Protein AF-A0A9Q0PHC2-F1 (afdb_monomer_lite)

Foldseek 3Di:
DDDDDDLVNLLVVLVVCLVPLVVNVVSVVVQCPDPPDDDDQSSLQSSLNSQLDPVNVVVNVVSVVVQVVVVYDHDPVSVVSSVVVVVVCVVVVNPPPDD

Sequence (99 aa):
MRIVLTDNFVIRVLKELRSYPVKALRFFQWVDRREGYQHNTVTYNALMRVLGRDDSIKEFWSAVDEMKNAGYEMDIDTYIKISRQFQKNQVDGRCCQAL

Organism: NCBI:txid2511006

Secondary structure (DSSP, 8-state):
------HHHHHHHHHHTTT-HHHHHHHHHHHHTSTT----HHHHHHHHHHH-SGGGHHHHHHHHHHHHHTT----HHHHHHHHHHHHHHHHTT--SS--

InterPro domains:
  IPR002885 Pentatricopeptide repeat [PF13041] (40-79)
  IPR002885 Pentatricopeptide repeat [PS51375] (40-74)
  IPR002885 Pentatricopeptide repeat [TIGR00756] (42-75)
  IPR011990 Tetratricopeptide-like helical domain superfamily [G3DSA:1.25.40.10] (5-92)
  IPR044578 Pentatricopeptide repeat-containing protein BIR6-like [PTHR47003] (2-89)

Radius of gyration: 14.27 Å; chains: 1; bounding box: 48×22×29 Å

Structure (mmCIF, N/CA/C/O backbone):
data_AF-A0A9Q0PHC2-F1
#
_entry.id   AF-A0A9Q0PHC2-F1
#
loop_
_atom_site.group_PDB
_atom_site.id
_atom_site.type_symbol
_atom_site.label_atom_id
_atom_site.label_alt_id
_atom_site.label_comp_id
_atom_site.label_asym_id
_atom_site.label_entity_id
_atom_site.label_seq_id
_atom_site.pdbx_PDB_ins_code
_atom_site.Cartn_x
_atom_site.Cartn_y
_atom_site.Cartn_z
_atom_site.occupancy
_atom_site.B_iso_or_equiv
_atom_site.auth_seq_id
_atom_site.auth_comp_id
_atom_site.auth_asym_id
_atom_site.auth_atom_id
_atom_site.pdbx_PDB_model_num
ATOM 1 N N . MET A 1 1 ? -22.817 8.642 1.728 1.00 48.62 1 MET A N 1
ATOM 2 C CA . MET A 1 1 ? -22.487 7.206 1.575 1.00 48.62 1 MET A CA 1
ATOM 3 C C . MET A 1 1 ? -21.447 6.845 2.632 1.00 48.62 1 MET A C 1
ATOM 5 O O . MET A 1 1 ? -20.342 7.366 2.566 1.00 48.62 1 MET A O 1
ATOM 9 N N . ARG A 1 2 ? -21.814 6.053 3.650 1.00 63.22 2 ARG A N 1
ATOM 10 C CA . ARG A 1 2 ? -20.907 5.626 4.731 1.00 63.22 2 ARG A CA 1
ATOM 11 C C . ARG A 1 2 ? -20.288 4.290 4.328 1.00 63.22 2 ARG A C 1
ATOM 13 O O . ARG A 1 2 ? -20.949 3.261 4.401 1.00 63.22 2 ARG A O 1
ATOM 20 N N . ILE A 1 3 ? -19.058 4.327 3.829 1.00 73.38 3 ILE A N 1
ATOM 21 C CA . ILE A 1 3 ? -18.305 3.116 3.496 1.00 73.38 3 ILE A CA 1
ATOM 22 C C . ILE A 1 3 ? -17.641 2.646 4.786 1.00 73.38 3 ILE A C 1
ATOM 24 O O . ILE A 1 3 ? -16.817 3.366 5.342 1.00 73.38 3 ILE A O 1
ATOM 28 N N . VAL A 1 4 ? -18.020 1.468 5.277 1.00 82.81 4 VAL A N 1
ATOM 29 C CA . 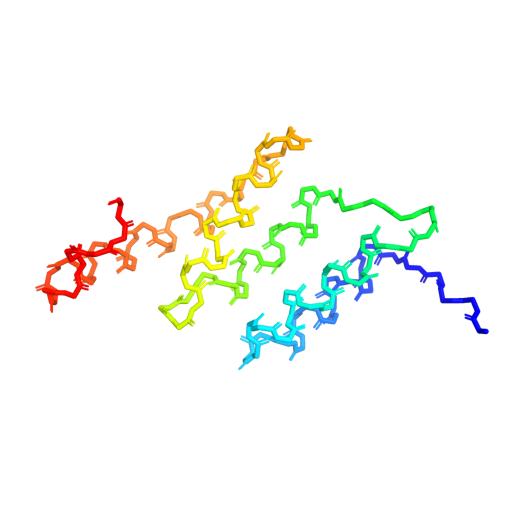VAL A 1 4 ? -17.304 0.823 6.381 1.00 82.81 4 VAL A CA 1
ATOM 30 C C . VAL A 1 4 ? -16.043 0.200 5.800 1.00 82.81 4 VAL A C 1
ATOM 32 O O . VAL A 1 4 ? -16.120 -0.685 4.947 1.00 82.81 4 VAL A O 1
ATOM 35 N N . LEU A 1 5 ? -14.888 0.697 6.230 1.00 91.31 5 LEU A N 1
ATOM 36 C CA . LEU A 1 5 ? -13.599 0.168 5.814 1.00 91.31 5 LEU A CA 1
ATOM 37 C C . LEU A 1 5 ? -13.185 -0.951 6.764 1.00 91.31 5 LEU A C 1
ATOM 39 O O . LEU A 1 5 ? -13.236 -0.806 7.979 1.00 91.31 5 LEU A O 1
ATOM 43 N N . THR A 1 6 ? -12.804 -2.080 6.179 1.00 95.06 6 THR A N 1
ATOM 44 C CA . THR A 1 6 ? -12.216 -3.219 6.883 1.00 95.06 6 THR A CA 1
ATOM 45 C C . THR A 1 6 ? -10.852 -3.493 6.277 1.00 95.06 6 THR A C 1
ATOM 47 O O . THR A 1 6 ? -10.656 -3.249 5.081 1.00 95.06 6 THR A O 1
ATOM 50 N N . ASP A 1 7 ? -9.937 -4.062 7.054 1.00 96.19 7 ASP A N 1
ATOM 51 C CA . ASP A 1 7 ? -8.596 -4.403 6.571 1.00 96.19 7 ASP A CA 1
ATOM 52 C C . ASP A 1 7 ? -8.667 -5.263 5.306 1.00 96.19 7 ASP A C 1
ATOM 54 O O . ASP A 1 7 ? -7.991 -4.990 4.319 1.00 96.19 7 ASP A O 1
ATOM 58 N N . ASN A 1 8 ? -9.572 -6.247 5.278 1.00 96.56 8 ASN A N 1
ATOM 59 C CA . ASN A 1 8 ? -9.793 -7.112 4.117 1.00 96.56 8 ASN A CA 1
ATOM 60 C C . ASN A 1 8 ? -10.201 -6.334 2.862 1.00 96.56 8 ASN A C 1
ATOM 62 O O . ASN A 1 8 ? -9.725 -6.641 1.765 1.00 96.56 8 ASN A O 1
ATOM 66 N N . PHE A 1 9 ? -11.064 -5.326 3.003 1.00 96.06 9 PHE A N 1
ATOM 67 C CA . PHE A 1 9 ? -11.437 -4.461 1.887 1.00 96.06 9 PHE A CA 1
ATOM 68 C C . PHE A 1 9 ? -10.234 -3.652 1.393 1.00 96.06 9 PHE A C 1
ATOM 70 O O . PHE A 1 9 ? -9.952 -3.643 0.194 1.00 96.06 9 PHE A O 1
ATOM 77 N N . VAL A 1 10 ? -9.493 -3.027 2.311 1.00 97.56 10 VAL A N 1
ATOM 78 C CA . VAL A 1 10 ? -8.308 -2.220 1.989 1.00 97.56 10 VAL A CA 1
ATOM 79 C C . VAL A 1 10 ? -7.251 -3.073 1.287 1.00 97.56 10 VAL A C 1
ATOM 81 O O . VAL A 1 10 ? -6.790 -2.715 0.204 1.00 97.56 10 VAL A O 1
ATOM 84 N N . ILE A 1 11 ? -6.946 -4.252 1.827 1.00 97.75 11 ILE A N 1
ATOM 85 C CA . ILE A 1 11 ? -6.019 -5.226 1.238 1.00 97.75 11 ILE A CA 1
ATOM 86 C C . ILE A 1 11 ? -6.475 -5.633 -0.164 1.00 97.75 11 ILE A C 1
ATOM 88 O O . ILE A 1 11 ? -5.650 -5.716 -1.075 1.00 97.75 11 ILE A O 1
ATOM 92 N N . ARG A 1 12 ? -7.774 -5.893 -0.361 1.00 98.06 12 ARG A N 1
ATOM 93 C CA . ARG A 1 12 ? -8.309 -6.264 -1.676 1.00 98.06 12 ARG A CA 1
ATOM 94 C C . ARG A 1 12 ? -8.088 -5.150 -2.694 1.00 98.06 12 ARG A C 1
ATOM 96 O O . ARG A 1 12 ? -7.569 -5.428 -3.768 1.00 98.06 12 ARG A O 1
ATOM 103 N N . VAL A 1 13 ? -8.406 -3.902 -2.353 1.00 98.00 13 VAL A N 1
ATOM 104 C CA . VAL A 1 13 ? -8.185 -2.762 -3.257 1.00 98.00 13 VAL A CA 1
ATOM 105 C C . VAL A 1 13 ? -6.696 -2.578 -3.565 1.00 98.00 13 VAL A C 1
ATOM 107 O O . VAL A 1 13 ? -6.335 -2.398 -4.726 1.00 98.00 13 VAL A O 1
ATOM 110 N N . LEU A 1 14 ? -5.812 -2.694 -2.569 1.00 98.06 14 LEU A N 1
ATOM 111 C CA . LEU A 1 14 ? -4.362 -2.613 -2.788 1.00 98.06 14 LEU A CA 1
ATOM 112 C C . LEU A 1 14 ? -3.858 -3.712 -3.737 1.00 98.06 14 LEU A C 1
ATOM 114 O O . LEU A 1 14 ? -3.043 -3.434 -4.617 1.00 98.06 14 LEU A O 1
ATOM 118 N N . LYS A 1 15 ? -4.384 -4.939 -3.624 1.00 97.00 15 LYS A N 1
ATOM 119 C CA . LYS A 1 15 ? -4.067 -6.044 -4.547 1.00 97.00 15 LYS A CA 1
ATOM 120 C C . LYS A 1 15 ? -4.507 -5.753 -5.985 1.00 97.00 15 LYS A C 1
ATOM 122 O O . LYS A 1 15 ? -3.748 -6.045 -6.910 1.00 97.00 15 LYS A O 1
ATOM 127 N N . GLU A 1 16 ? -5.682 -5.156 -6.181 1.00 98.19 16 GLU A N 1
ATOM 128 C CA . GLU A 1 16 ? -6.151 -4.737 -7.513 1.00 98.19 16 GLU A CA 1
ATOM 129 C C . GLU A 1 16 ? -5.291 -3.602 -8.095 1.00 98.19 16 GLU A C 1
ATOM 131 O O . GLU A 1 16 ? -5.054 -3.532 -9.301 1.00 98.19 16 GLU A O 1
ATOM 136 N N . LEU A 1 17 ? -4.742 -2.740 -7.236 1.00 97.69 17 LEU A N 1
ATOM 137 C CA . LEU A 1 17 ? -3.875 -1.628 -7.627 1.00 97.69 17 LEU A CA 1
ATOM 138 C C . LEU A 1 17 ? -2.388 -2.008 -7.747 1.00 97.69 17 LEU A C 1
ATOM 140 O O . LEU A 1 17 ? -1.553 -1.119 -7.908 1.00 97.69 17 LEU A O 1
ATOM 144 N N . ARG A 1 18 ? -2.028 -3.301 -7.739 1.00 95.19 18 ARG A N 1
ATOM 145 C CA . ARG A 1 18 ? -0.623 -3.771 -7.774 1.00 95.19 18 ARG A CA 1
ATOM 146 C C . ARG A 1 18 ? 0.208 -3.271 -8.965 1.00 95.19 18 ARG A C 1
ATOM 148 O O . ARG A 1 18 ? 1.437 -3.266 -8.904 1.00 95.19 18 ARG A O 1
ATOM 155 N N . SER A 1 19 ? -0.457 -2.909 -10.062 1.00 95.81 19 SER A N 1
ATOM 156 C CA . SER A 1 19 ? 0.165 -2.370 -11.281 1.00 95.81 19 SER A CA 1
ATOM 157 C C . SER A 1 19 ? 0.203 -0.838 -11.307 1.00 95.81 19 SER A C 1
ATOM 159 O O . SER A 1 19 ? 0.683 -0.257 -12.275 1.00 95.81 19 SER A O 1
ATOM 161 N N . TYR A 1 20 ? -0.320 -0.178 -10.271 1.00 96.94 20 TYR A N 1
ATOM 162 C CA . TYR A 1 20 ? -0.453 1.274 -10.174 1.00 96.94 20 TYR A CA 1
ATOM 163 C C . TYR A 1 20 ? -0.012 1.760 -8.780 1.00 96.94 20 TYR A C 1
ATOM 165 O O . TYR A 1 20 ? -0.853 2.224 -8.003 1.00 96.94 20 TYR A O 1
ATOM 173 N N . PRO A 1 21 ? 1.289 1.683 -8.442 1.00 95.94 21 PRO A N 1
ATOM 174 C CA . PRO A 1 21 ? 1.782 1.925 -7.083 1.00 95.94 21 PRO A CA 1
ATOM 175 C C . PRO A 1 21 ? 1.398 3.300 -6.522 1.00 95.94 21 PRO A C 1
ATOM 177 O O . PRO A 1 21 ? 0.901 3.400 -5.402 1.00 95.94 21 PRO A O 1
ATOM 180 N N . VAL A 1 22 ? 1.485 4.357 -7.334 1.00 95.31 22 VAL A N 1
ATOM 181 C CA . VAL A 1 22 ? 1.066 5.712 -6.928 1.00 95.31 22 VAL A CA 1
ATOM 182 C C . VAL A 1 22 ? -0.437 5.784 -6.619 1.00 95.31 22 VAL A C 1
ATOM 184 O O . VAL A 1 22 ? -0.852 6.484 -5.696 1.00 95.31 22 VAL A O 1
ATOM 187 N N . LYS A 1 23 ? -1.285 5.051 -7.357 1.00 97.81 23 LYS A N 1
ATOM 188 C CA . LYS A 1 23 ? -2.729 4.990 -7.061 1.00 97.81 23 LYS A CA 1
ATOM 189 C C . LYS A 1 23 ? -2.996 4.207 -5.776 1.00 97.81 23 LYS A C 1
ATOM 191 O O . LYS A 1 23 ? -3.860 4.619 -5.007 1.00 97.81 23 LYS A O 1
ATOM 196 N N . ALA A 1 24 ? -2.255 3.124 -5.537 1.00 98.38 24 ALA A N 1
ATOM 197 C CA . ALA A 1 24 ? -2.344 2.349 -4.302 1.00 98.38 24 ALA A CA 1
ATOM 198 C C . ALA A 1 24 ? -1.984 3.201 -3.077 1.00 98.38 24 ALA A C 1
ATOM 200 O O . ALA A 1 24 ? -2.751 3.223 -2.117 1.00 98.38 24 ALA A O 1
ATOM 201 N N . LEU A 1 25 ? -0.895 3.975 -3.149 1.00 98.00 25 LEU A N 1
ATOM 202 C CA . LEU A 1 25 ? -0.508 4.908 -2.087 1.00 98.00 25 LEU A CA 1
ATOM 203 C C . LEU A 1 25 ? -1.585 5.970 -1.836 1.00 98.00 25 LEU A C 1
ATOM 205 O O . LEU A 1 25 ? -1.982 6.193 -0.697 1.00 98.00 25 LEU A O 1
ATOM 209 N N . ARG A 1 26 ? -2.119 6.592 -2.895 1.00 98.00 26 ARG A N 1
ATOM 210 C CA . ARG A 1 26 ? -3.195 7.590 -2.757 1.00 98.00 26 ARG A CA 1
ATOM 211 C C . ARG A 1 26 ? -4.452 7.004 -2.120 1.00 98.00 26 ARG A C 1
ATOM 213 O O . ARG A 1 26 ? -5.090 7.673 -1.313 1.00 98.00 26 ARG A O 1
ATOM 220 N N . PHE A 1 27 ? -4.814 5.772 -2.476 1.00 97.94 27 PHE A N 1
ATOM 221 C CA . PHE A 1 27 ? -5.917 5.063 -1.831 1.00 97.94 27 PHE A CA 1
ATOM 222 C C . PHE A 1 27 ? -5.622 4.803 -0.349 1.00 97.94 27 PHE A C 1
ATOM 224 O O . PHE A 1 27 ? -6.472 5.083 0.491 1.00 97.94 27 PHE A O 1
ATOM 231 N N . PHE A 1 28 ? -4.417 4.336 -0.019 1.00 97.81 28 PHE A N 1
ATOM 232 C CA . PHE A 1 28 ? -3.990 4.096 1.360 1.00 97.81 28 PHE A CA 1
ATOM 233 C C . PHE A 1 28 ? -4.070 5.366 2.224 1.00 97.81 28 PHE A C 1
ATOM 235 O O . PHE A 1 28 ? -4.683 5.353 3.289 1.00 97.81 28 PHE A O 1
ATOM 242 N N . GLN A 1 29 ? -3.561 6.491 1.720 1.00 96.5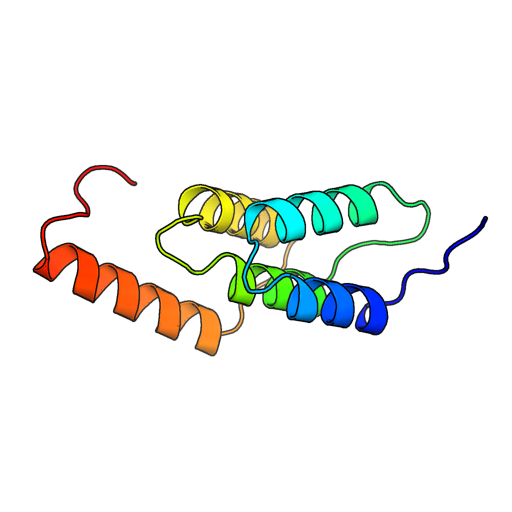6 29 GLN A N 1
ATOM 243 C CA . GLN A 1 29 ? -3.642 7.798 2.385 1.00 96.56 29 GLN A CA 1
ATOM 244 C C . GLN A 1 29 ? -5.081 8.318 2.494 1.00 96.56 29 GLN A C 1
ATOM 246 O O . GLN A 1 29 ? -5.438 9.012 3.441 1.00 96.56 29 GLN A O 1
ATOM 251 N N . TRP A 1 30 ? -5.930 8.013 1.513 1.00 96.19 30 TRP A N 1
ATOM 252 C CA . TRP A 1 30 ? -7.348 8.360 1.572 1.00 96.19 30 TRP A CA 1
ATOM 253 C C . TRP A 1 30 ? -8.090 7.561 2.647 1.00 96.19 30 TRP A C 1
ATOM 255 O O . TRP A 1 30 ? -8.972 8.120 3.298 1.00 96.19 30 TRP A O 1
ATOM 265 N N . VAL A 1 31 ? -7.735 6.285 2.837 1.00 95.75 31 VAL A N 1
ATOM 266 C CA . VAL A 1 31 ? -8.272 5.425 3.903 1.00 95.75 31 VAL A CA 1
ATOM 267 C C . VAL A 1 31 ? -7.909 5.982 5.279 1.00 95.75 31 VAL A C 1
ATOM 269 O O . VAL A 1 31 ? -8.771 6.026 6.147 1.00 95.75 31 VAL A O 1
ATOM 272 N N . ASP A 1 32 ? -6.682 6.475 5.443 1.00 92.38 32 ASP A N 1
ATOM 273 C CA . ASP A 1 32 ? -6.183 7.031 6.708 1.00 92.38 32 ASP A CA 1
ATOM 274 C C . ASP A 1 32 ? -6.969 8.274 7.176 1.00 92.38 32 ASP A C 1
ATOM 276 O O . ASP A 1 32 ? -7.114 8.551 8.360 1.00 92.38 32 ASP A O 1
ATOM 280 N N . ARG A 1 33 ? -7.586 9.000 6.235 1.00 91.88 33 ARG A N 1
ATOM 281 C CA . ARG A 1 33 ? -8.443 10.168 6.517 1.00 91.88 33 ARG A CA 1
ATOM 282 C C . ARG A 1 33 ? -9.884 9.800 6.878 1.00 91.88 33 ARG A C 1
ATOM 284 O O . ARG A 1 33 ? -10.738 10.688 6.955 1.00 91.88 33 ARG A O 1
ATOM 291 N N . ARG A 1 34 ? -10.217 8.513 6.992 1.00 92.56 34 ARG A N 1
ATOM 292 C CA . ARG A 1 34 ? -11.576 8.061 7.311 1.00 92.56 34 ARG A CA 1
ATOM 293 C C . ARG A 1 34 ? -11.720 7.859 8.809 1.00 92.56 34 ARG A C 1
ATOM 295 O O . ARG A 1 34 ? -11.009 7.065 9.408 1.00 92.56 34 ARG A O 1
ATOM 302 N N . GLU A 1 35 ? -12.685 8.564 9.393 1.00 87.81 35 GLU A N 1
ATOM 303 C CA . GLU A 1 35 ? -12.998 8.451 10.816 1.00 87.81 35 GLU A CA 1
ATOM 304 C C . GLU A 1 35 ? -13.257 6.993 11.216 1.00 87.81 35 GLU A C 1
ATOM 306 O O . GLU A 1 35 ? -14.040 6.284 10.577 1.00 87.81 35 GLU A O 1
ATOM 311 N N .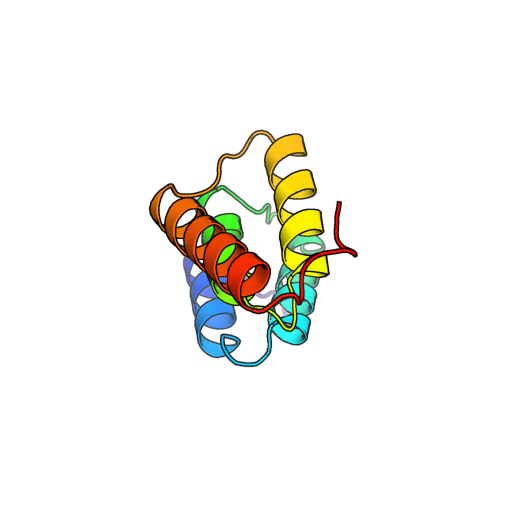 GLY A 1 36 ? -12.599 6.561 12.293 1.00 87.81 36 GLY A N 1
ATOM 312 C CA . GLY A 1 36 ? -12.761 5.222 12.858 1.00 87.81 36 GLY A CA 1
ATOM 313 C C . GLY A 1 36 ? -11.991 4.113 12.138 1.00 87.81 36 GLY A C 1
ATOM 314 O O . GLY A 1 36 ? -12.215 2.947 12.455 1.00 87.81 36 GLY A O 1
ATOM 315 N N . TYR A 1 37 ? -11.101 4.443 11.199 1.00 93.19 37 TYR A N 1
ATOM 316 C CA . TYR A 1 37 ? -10.179 3.483 10.598 1.00 93.19 37 TYR A CA 1
ATOM 317 C C . TYR A 1 37 ? -8.730 3.881 10.884 1.00 93.19 37 TYR A C 1
ATOM 319 O O . TYR A 1 37 ? -8.365 5.043 10.746 1.00 93.19 37 TYR A O 1
ATOM 327 N N . GLN A 1 38 ? -7.900 2.903 11.237 1.00 93.81 38 GLN A N 1
ATOM 328 C CA . GLN A 1 38 ? -6.460 3.075 11.384 1.00 93.81 38 GLN A CA 1
ATOM 329 C C . GLN A 1 38 ? -5.760 1.903 10.707 1.00 93.81 38 GLN A C 1
ATOM 331 O O . GLN A 1 38 ? -6.158 0.748 10.876 1.00 93.81 38 GLN A O 1
ATOM 336 N N . HIS A 1 39 ? -4.713 2.193 9.937 1.00 96.06 39 HIS A N 1
ATOM 337 C CA . HIS A 1 39 ? -3.893 1.138 9.353 1.00 96.06 39 HIS A CA 1
ATOM 338 C C . HIS A 1 39 ? -3.159 0.342 10.428 1.00 96.06 39 HIS A C 1
ATOM 340 O O . HIS A 1 39 ? -2.742 0.871 11.461 1.00 96.06 39 HIS A O 1
ATOM 346 N N . ASN A 1 40 ? -2.966 -0.939 10.143 1.00 95.19 40 ASN A N 1
ATOM 347 C CA . ASN A 1 40 ? -2.222 -1.855 10.991 1.00 95.19 40 ASN A CA 1
ATOM 348 C C . ASN A 1 40 ? -1.119 -2.543 10.187 1.00 95.19 40 ASN A C 1
ATOM 350 O O . ASN A 1 40 ? -0.985 -2.355 8.974 1.00 95.19 40 ASN A O 1
ATOM 354 N N . THR A 1 41 ? -0.344 -3.387 10.862 1.00 95.25 41 THR A N 1
ATOM 355 C CA . THR A 1 41 ? 0.741 -4.160 10.252 1.00 95.25 41 THR A CA 1
ATOM 356 C C . THR A 1 41 ? 0.321 -4.858 8.956 1.00 95.25 41 THR A C 1
ATOM 358 O O . THR A 1 41 ? 1.091 -4.892 7.997 1.00 95.25 41 THR A O 1
ATOM 361 N N . VAL A 1 42 ? -0.899 -5.398 8.873 1.00 95.19 42 VAL A N 1
ATOM 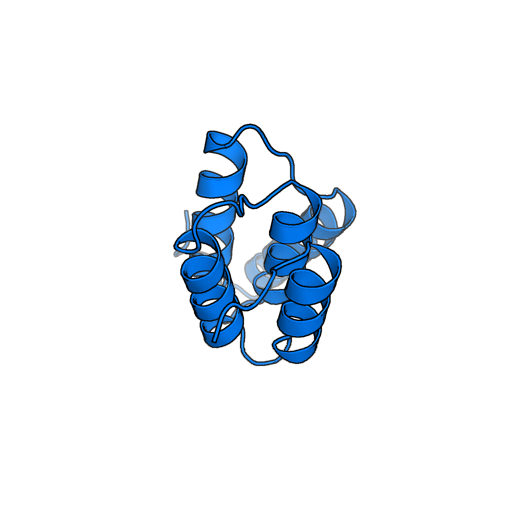362 C CA . VAL A 1 42 ? -1.351 -6.160 7.700 1.00 95.19 42 VAL A CA 1
ATOM 363 C C . VAL A 1 42 ? -1.605 -5.244 6.502 1.00 95.19 42 VAL A C 1
ATOM 365 O O . VAL A 1 42 ? -1.188 -5.571 5.384 1.00 95.19 42 VAL A O 1
ATOM 368 N N . THR A 1 43 ? -2.248 -4.091 6.705 1.00 96.88 43 THR A N 1
ATOM 369 C CA . THR A 1 43 ? -2.527 -3.154 5.605 1.00 96.88 43 THR A CA 1
ATOM 370 C C . THR A 1 43 ? -1.276 -2.424 5.131 1.00 96.88 43 THR A C 1
ATOM 372 O O . THR A 1 43 ? -1.096 -2.280 3.919 1.00 96.88 43 THR A O 1
ATOM 375 N N . TYR A 1 44 ? -0.358 -2.079 6.040 1.00 97.19 44 TYR A N 1
ATOM 376 C CA . TYR A 1 44 ? 0.973 -1.583 5.674 1.00 97.19 44 TYR A CA 1
ATOM 377 C C . TYR A 1 44 ? 1.734 -2.599 4.824 1.00 97.19 44 TYR A C 1
ATOM 379 O O . TYR A 1 44 ? 2.203 -2.269 3.736 1.00 97.19 44 TYR A O 1
ATOM 387 N N . ASN A 1 45 ? 1.792 -3.864 5.246 1.00 95.69 45 ASN A N 1
ATOM 388 C CA . ASN A 1 45 ? 2.480 -4.901 4.475 1.00 95.69 45 ASN A CA 1
ATOM 389 C C . ASN A 1 45 ? 1.837 -5.155 3.103 1.00 95.69 45 ASN A C 1
ATOM 391 O O . ASN A 1 45 ? 2.535 -5.447 2.129 1.00 95.69 45 ASN A O 1
ATOM 395 N N . ALA A 1 46 ? 0.515 -5.014 2.978 1.00 96.38 46 ALA A N 1
ATOM 396 C CA . ALA A 1 46 ? -0.145 -5.056 1.674 1.00 96.38 46 ALA A CA 1
ATOM 397 C C . ALA A 1 46 ? 0.317 -3.909 0.760 1.00 96.38 46 ALA A C 1
ATOM 399 O O . ALA A 1 46 ? 0.604 -4.160 -0.412 1.00 96.38 46 ALA A O 1
ATOM 400 N N . LEU A 1 47 ? 0.448 -2.688 1.288 1.00 97.69 47 LEU A N 1
ATOM 401 C CA . LEU A 1 47 ? 0.994 -1.551 0.545 1.00 97.69 47 LEU A CA 1
ATOM 402 C C . LEU A 1 47 ? 2.469 -1.774 0.177 1.00 97.69 47 LEU A C 1
ATOM 404 O O . LEU A 1 47 ? 2.844 -1.551 -0.973 1.00 97.69 47 LEU A O 1
ATOM 408 N N . MET A 1 48 ? 3.289 -2.276 1.106 1.00 95.06 48 MET A N 1
ATOM 409 C CA . MET A 1 48 ? 4.720 -2.530 0.884 1.00 95.06 48 MET A CA 1
ATOM 410 C C . MET A 1 48 ?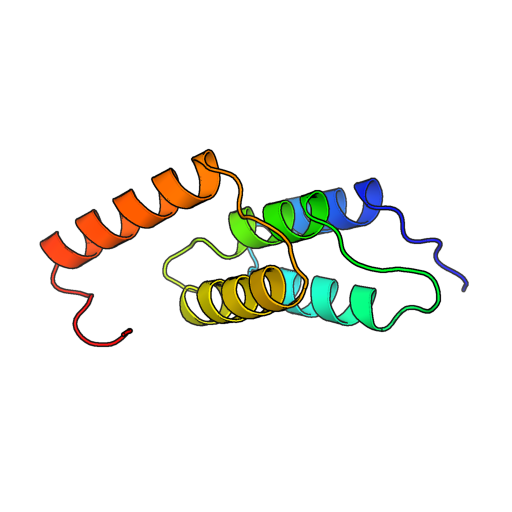 4.954 -3.476 -0.297 1.00 95.06 48 MET A C 1
ATOM 412 O O . MET A 1 48 ? 5.816 -3.231 -1.139 1.00 95.06 48 MET A O 1
ATOM 416 N N . ARG A 1 49 ? 4.132 -4.522 -0.430 1.00 94.31 49 ARG A N 1
ATOM 417 C CA . ARG A 1 49 ? 4.208 -5.458 -1.566 1.00 94.31 49 ARG A CA 1
ATOM 418 C C . ARG A 1 49 ? 3.867 -4.814 -2.912 1.00 94.31 49 ARG A C 1
ATOM 420 O O . ARG A 1 49 ? 4.319 -5.318 -3.941 1.00 94.31 49 ARG A O 1
ATOM 427 N N . VAL A 1 50 ? 3.076 -3.739 -2.910 1.00 95.56 50 VAL A N 1
ATOM 428 C CA . VAL A 1 50 ? 2.742 -2.958 -4.109 1.00 95.56 50 VAL A CA 1
ATOM 429 C C . VAL A 1 50 ? 3.846 -1.952 -4.436 1.00 95.56 50 VAL A C 1
ATOM 431 O O . VAL A 1 50 ? 4.221 -1.843 -5.600 1.00 95.56 50 VAL A O 1
ATOM 434 N N . LEU A 1 51 ? 4.374 -1.250 -3.426 1.00 94.25 51 LEU A N 1
ATOM 435 C CA . LEU A 1 51 ? 5.389 -0.203 -3.593 1.00 94.25 51 LEU A CA 1
ATOM 436 C C . LEU A 1 51 ? 6.814 -0.736 -3.783 1.00 94.25 51 LEU A C 1
ATOM 438 O O . LEU A 1 51 ? 7.647 -0.014 -4.323 1.00 94.25 51 LEU A O 1
ATOM 442 N N . GLY A 1 52 ? 7.098 -1.974 -3.362 1.00 89.44 52 GLY A N 1
ATOM 443 C CA . GLY A 1 52 ? 8.399 -2.642 -3.493 1.00 89.44 52 GLY A CA 1
ATOM 444 C C . GLY A 1 52 ? 8.758 -2.979 -4.943 1.00 89.44 52 GLY A C 1
ATOM 445 O O . GLY A 1 52 ? 8.807 -4.154 -5.322 1.00 89.44 52 GLY A O 1
ATOM 446 N N . ARG A 1 53 ? 8.927 -1.937 -5.758 1.00 86.19 53 ARG A N 1
ATOM 447 C CA . ARG A 1 53 ? 9.210 -1.922 -7.195 1.00 86.19 53 ARG A CA 1
ATOM 448 C C . ARG A 1 53 ? 10.147 -0.746 -7.492 1.00 86.19 53 ARG A C 1
ATOM 450 O O . ARG A 1 53 ? 10.147 0.238 -6.756 1.00 86.19 53 ARG A O 1
ATOM 457 N N . ASP A 1 54 ? 10.910 -0.826 -8.582 1.00 84.31 54 ASP A N 1
ATOM 458 C CA . ASP A 1 54 ? 11.900 0.210 -8.926 1.00 84.31 54 ASP A CA 1
ATOM 459 C C . ASP A 1 54 ? 11.254 1.579 -9.185 1.00 84.31 54 ASP A C 1
ATOM 461 O O . ASP A 1 54 ? 11.806 2.613 -8.820 1.00 84.31 54 ASP A O 1
ATOM 465 N N . ASP A 1 55 ? 10.064 1.585 -9.790 1.00 87.50 55 ASP A N 1
ATOM 466 C CA . ASP A 1 55 ? 9.332 2.785 -10.201 1.00 87.50 55 ASP A CA 1
ATOM 467 C C . ASP A 1 55 ? 8.622 3.517 -9.051 1.00 87.50 55 ASP A C 1
ATOM 469 O O . ASP A 1 55 ? 8.093 4.606 -9.261 1.00 87.50 55 ASP A O 1
ATOM 473 N N . SER A 1 56 ? 8.625 2.948 -7.844 1.00 90.81 56 SER A N 1
ATOM 474 C CA . SER A 1 56 ? 8.001 3.537 -6.650 1.00 90.81 56 SER A CA 1
ATOM 475 C C . SER A 1 56 ? 8.856 3.392 -5.393 1.00 90.81 56 SER A C 1
ATOM 477 O O . SER A 1 56 ? 8.34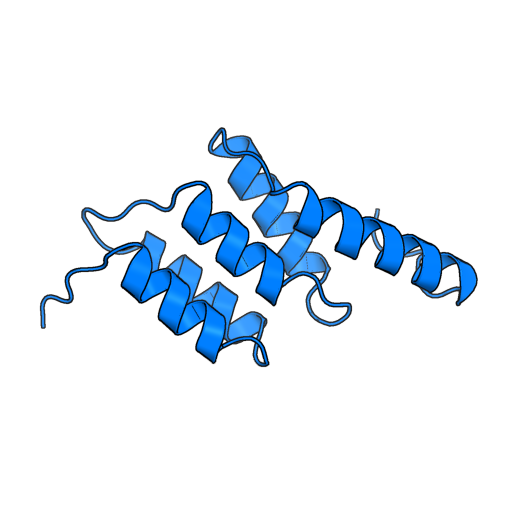8 3.320 -4.273 1.00 90.81 56 SER A O 1
ATOM 479 N N . ILE A 1 57 ? 10.174 3.292 -5.570 1.00 86.56 57 ILE A N 1
ATOM 480 C CA . ILE A 1 57 ? 11.085 2.964 -4.475 1.00 86.56 57 ILE A CA 1
ATOM 481 C C . ILE A 1 57 ? 11.212 4.091 -3.439 1.00 86.56 57 ILE A C 1
ATOM 483 O O . ILE A 1 57 ? 11.466 3.834 -2.265 1.00 86.56 57 ILE A O 1
ATOM 487 N N . LYS A 1 58 ? 10.998 5.345 -3.852 1.00 88.75 58 LYS A N 1
ATOM 488 C CA . LYS A 1 58 ? 11.004 6.500 -2.942 1.00 88.75 58 LYS A CA 1
ATOM 489 C C . LYS A 1 58 ? 9.775 6.477 -2.036 1.00 88.75 58 LYS A C 1
ATOM 491 O O . LYS A 1 58 ? 9.890 6.630 -0.824 1.00 88.75 58 LYS A O 1
ATOM 496 N N . GLU A 1 59 ? 8.610 6.230 -2.625 1.00 93.81 59 GLU A N 1
ATOM 497 C CA . GLU A 1 59 ? 7.341 6.062 -1.924 1.00 93.81 59 GLU A CA 1
ATOM 498 C C . GLU A 1 59 ? 7.386 4.868 -0.977 1.00 93.81 59 GLU A C 1
ATOM 500 O O . GLU A 1 59 ? 6.868 4.950 0.134 1.00 93.81 59 GLU A O 1
ATOM 505 N N . PHE A 1 60 ? 8.026 3.777 -1.407 1.00 92.44 60 PHE A N 1
ATOM 506 C CA . PHE A 1 60 ? 8.258 2.613 -0.566 1.00 92.44 60 PHE A CA 1
ATOM 507 C C . PHE A 1 60 ? 8.969 3.010 0.730 1.00 92.44 60 PHE A C 1
ATOM 509 O O . PHE A 1 60 ? 8.406 2.806 1.800 1.00 92.44 60 PHE A O 1
ATOM 516 N N . TRP A 1 61 ? 10.151 3.630 0.650 1.00 89.69 61 TRP A N 1
ATOM 517 C CA . TRP A 1 61 ? 10.914 4.000 1.846 1.00 89.69 61 TRP A CA 1
ATOM 518 C C . TRP A 1 61 ? 10.185 5.003 2.738 1.00 89.69 61 TRP A C 1
ATOM 520 O O . TRP A 1 61 ? 10.149 4.811 3.950 1.00 89.69 61 TRP A O 1
ATOM 530 N N . SER A 1 62 ? 9.506 5.993 2.150 1.00 92.88 62 SER A N 1
ATOM 531 C CA . SER A 1 62 ? 8.673 6.923 2.922 1.00 92.88 62 SER A CA 1
ATOM 532 C C . SER A 1 62 ? 7.594 6.197 3.733 1.00 92.88 62 SER A C 1
ATOM 534 O O . SER A 1 62 ? 7.341 6.555 4.880 1.00 92.88 62 SER A O 1
ATOM 536 N N . ALA A 1 63 ? 6.960 5.176 3.153 1.00 94.06 63 ALA A N 1
ATOM 537 C CA . ALA A 1 63 ? 5.931 4.400 3.834 1.00 94.06 63 ALA A CA 1
ATOM 538 C C . ALA A 1 63 ? 6.517 3.417 4.870 1.00 94.06 63 ALA A C 1
ATOM 540 O O . ALA A 1 63 ? 5.847 3.095 5.849 1.00 94.06 63 ALA A O 1
ATOM 541 N N . VAL A 1 64 ? 7.768 2.968 4.700 1.00 91.38 64 VAL A N 1
ATOM 542 C CA . VAL A 1 64 ? 8.503 2.207 5.728 1.00 91.38 64 VAL A CA 1
ATOM 543 C C . VAL A 1 64 ? 8.774 3.065 6.958 1.00 91.38 64 VAL A C 1
ATOM 545 O O . VAL A 1 64 ? 8.602 2.589 8.079 1.00 91.38 64 VAL A O 1
ATOM 548 N N . ASP A 1 65 ? 9.190 4.313 6.763 1.00 92.06 65 ASP A N 1
ATOM 549 C CA . ASP A 1 65 ? 9.454 5.226 7.875 1.00 92.06 65 ASP A CA 1
ATOM 550 C C . ASP A 1 65 ? 8.163 5.556 8.633 1.00 92.06 65 ASP A C 1
ATOM 552 O O . ASP A 1 65 ? 8.137 5.494 9.863 1.00 92.06 65 ASP A O 1
ATOM 556 N N . GLU A 1 66 ? 7.066 5.809 7.913 1.00 94.31 66 GLU A N 1
ATOM 557 C CA . GLU A 1 66 ? 5.728 5.977 8.499 1.00 94.31 66 GLU A CA 1
ATOM 558 C C . GLU A 1 66 ? 5.315 4.751 9.332 1.00 94.31 66 GLU A C 1
ATOM 560 O O . GLU A 1 66 ? 4.931 4.882 10.495 1.00 94.31 66 GLU A O 1
ATOM 565 N N . MET A 1 67 ? 5.477 3.548 8.771 1.00 93.75 67 MET A N 1
ATOM 566 C CA . MET A 1 67 ? 5.158 2.282 9.431 1.00 93.75 67 MET A CA 1
ATOM 567 C C . MET A 1 67 ? 5.947 2.081 10.735 1.00 93.75 67 MET A C 1
ATOM 569 O O . MET A 1 67 ? 5.366 1.698 11.753 1.00 93.75 67 MET A O 1
ATOM 573 N N . LYS A 1 68 ? 7.254 2.368 10.724 1.00 91.88 68 LYS A N 1
ATOM 574 C CA . LYS A 1 68 ? 8.118 2.264 11.911 1.00 91.88 68 LYS A CA 1
ATOM 575 C C . LYS A 1 68 ? 7.743 3.284 12.979 1.00 91.88 68 LYS A C 1
ATOM 577 O O . LYS A 1 68 ? 7.673 2.931 14.154 1.00 91.88 68 LYS A O 1
ATOM 582 N N . ASN A 1 69 ? 7.462 4.523 12.577 1.00 94.50 69 ASN A N 1
ATOM 583 C CA . ASN A 1 69 ? 7.018 5.575 13.493 1.00 94.50 69 ASN A CA 1
ATOM 584 C C . ASN A 1 69 ? 5.663 5.242 14.138 1.00 94.50 69 ASN A C 1
ATOM 586 O O . ASN A 1 69 ? 5.406 5.646 15.269 1.00 94.50 69 ASN A O 1
ATOM 590 N N . ALA A 1 70 ? 4.824 4.462 13.450 1.00 92.69 70 ALA A N 1
ATOM 591 C CA . ALA A 1 70 ? 3.578 3.919 13.985 1.00 92.69 70 ALA A CA 1
ATOM 592 C C . ALA A 1 70 ? 3.761 2.656 14.859 1.00 92.69 70 ALA A C 1
ATOM 594 O O . ALA A 1 70 ? 2.774 2.133 15.374 1.00 92.69 70 ALA A O 1
ATOM 595 N N . GLY A 1 71 ? 4.992 2.164 15.049 1.00 94.06 71 GLY A N 1
ATOM 596 C CA . GLY A 1 71 ? 5.295 0.993 15.881 1.00 94.06 71 GLY A CA 1
ATOM 597 C C . GLY A 1 71 ? 5.071 -0.358 15.195 1.00 94.06 71 GLY A C 1
ATOM 598 O O . GLY A 1 71 ? 4.911 -1.369 15.879 1.00 94.06 71 GLY A O 1
ATOM 599 N N . TYR A 1 72 ? 5.041 -0.394 13.860 1.00 94.38 72 TYR A N 1
ATOM 600 C CA . TYR A 1 72 ? 4.819 -1.616 13.087 1.00 94.38 72 TYR A CA 1
ATOM 601 C C . TYR A 1 72 ? 6.082 -2.097 12.365 1.00 94.38 72 TYR A C 1
ATOM 603 O O . TYR A 1 72 ? 6.955 -1.314 11.990 1.00 94.38 72 TYR A O 1
ATOM 611 N N . GLU A 1 73 ? 6.138 -3.406 12.106 1.00 89.00 73 GLU A N 1
ATOM 612 C CA . GLU A 1 73 ? 7.260 -4.061 11.430 1.00 89.00 73 GLU A CA 1
ATOM 613 C C . GLU A 1 73 ? 6.880 -4.657 10.074 1.00 89.00 73 GLU A C 1
ATOM 615 O O . GLU A 1 73 ? 5.802 -5.233 9.881 1.00 89.00 73 GLU A O 1
ATOM 620 N N . MET A 1 74 ? 7.800 -4.527 9.121 1.00 88.44 74 MET A N 1
ATOM 621 C CA . MET A 1 74 ? 7.648 -5.103 7.794 1.00 88.44 74 MET A CA 1
ATOM 622 C C . MET A 1 74 ? 7.813 -6.621 7.827 1.00 88.44 74 MET A C 1
ATOM 624 O O . MET A 1 74 ? 8.681 -7.168 8.498 1.00 88.44 74 MET A O 1
ATOM 628 N N . ASP A 1 75 ? 7.007 -7.281 7.012 1.00 88.38 75 ASP A N 1
ATOM 629 C CA . ASP A 1 75 ? 7.076 -8.697 6.708 1.00 88.38 75 ASP A CA 1
ATOM 630 C C . ASP A 1 75 ? 8.446 -9.091 6.134 1.00 88.38 75 ASP A C 1
ATOM 632 O O . ASP A 1 75 ? 8.944 -8.481 5.178 1.00 88.38 75 ASP A O 1
ATOM 636 N N . ILE A 1 76 ? 9.033 -10.149 6.699 1.00 85.44 76 ILE A N 1
ATOM 637 C CA . ILE A 1 76 ? 10.378 -10.624 6.355 1.00 85.44 76 ILE A CA 1
ATOM 638 C C . ILE A 1 76 ? 10.502 -10.974 4.868 1.00 85.44 76 ILE A C 1
ATOM 640 O O . ILE A 1 76 ? 11.507 -10.639 4.239 1.00 85.44 76 ILE A O 1
ATOM 644 N N . ASP A 1 77 ? 9.460 -11.556 4.270 1.00 84.56 77 ASP A N 1
ATOM 645 C CA . ASP A 1 77 ? 9.448 -11.906 2.846 1.00 84.56 77 ASP A CA 1
ATOM 646 C C . ASP A 1 77 ? 9.509 -10.657 1.963 1.00 84.56 77 ASP A C 1
ATOM 648 O O . ASP A 1 77 ? 10.189 -10.628 0.930 1.00 84.56 77 ASP A O 1
ATOM 652 N N . THR A 1 78 ? 8.824 -9.595 2.390 1.00 83.75 78 THR A N 1
ATOM 653 C CA . THR A 1 78 ? 8.818 -8.307 1.693 1.00 83.75 78 THR A CA 1
ATOM 654 C C . THR A 1 78 ? 10.191 -7.638 1.785 1.00 83.75 78 THR A C 1
ATOM 656 O O . THR A 1 78 ? 10.716 -7.187 0.764 1.00 83.75 78 THR A O 1
ATOM 659 N N . TYR A 1 79 ? 10.826 -7.675 2.960 1.00 83.75 79 TYR A N 1
ATOM 660 C CA . TYR A 1 79 ? 12.197 -7.195 3.149 1.00 83.75 79 TYR A CA 1
ATOM 661 C C . TYR A 1 79 ? 13.213 -7.970 2.293 1.00 83.75 79 TYR A C 1
ATOM 663 O O . TYR A 1 79 ? 14.008 -7.362 1.572 1.00 83.75 79 TYR A O 1
ATOM 671 N N . ILE A 1 80 ? 13.164 -9.309 2.305 1.00 84.69 80 ILE A N 1
ATOM 672 C CA . ILE A 1 80 ? 14.068 -10.169 1.520 1.00 84.69 80 ILE A CA 1
ATOM 673 C C . ILE A 1 80 ? 13.940 -9.870 0.025 1.00 84.69 80 ILE A C 1
ATOM 675 O O . ILE A 1 80 ? 14.951 -9.745 -0.673 1.00 84.69 80 ILE A O 1
ATOM 679 N N . LYS A 1 81 ? 12.707 -9.743 -0.482 1.00 82.06 81 LYS A N 1
ATOM 680 C CA . LYS A 1 81 ? 12.451 -9.437 -1.895 1.00 82.06 81 LYS A CA 1
ATOM 681 C C . LYS A 1 81 ? 13.118 -8.126 -2.311 1.00 82.06 81 LYS A C 1
ATOM 683 O O . LYS A 1 81 ? 13.772 -8.075 -3.352 1.00 82.06 81 LYS A O 1
ATOM 688 N N . ILE A 1 82 ? 12.971 -7.091 -1.492 1.00 79.62 82 ILE A N 1
ATOM 689 C CA . ILE A 1 82 ? 13.468 -5.748 -1.797 1.00 79.62 82 ILE A CA 1
ATOM 690 C C . ILE A 1 82 ? 14.986 -5.680 -1.643 1.00 79.62 82 ILE A C 1
ATOM 692 O O . ILE A 1 82 ? 15.660 -5.153 -2.525 1.00 79.62 82 ILE A O 1
ATOM 696 N N . SER A 1 83 ? 15.548 -6.309 -0.609 1.00 80.00 83 SER A N 1
ATOM 697 C CA . SER A 1 83 ? 17.000 -6.437 -0.427 1.00 80.00 83 SER A CA 1
ATOM 698 C C . SER A 1 83 ? 17.679 -7.081 -1.646 1.00 80.00 83 SER A C 1
ATOM 700 O O . SER A 1 83 ? 18.657 -6.547 -2.176 1.00 80.00 83 SER A O 1
ATOM 702 N N . ARG A 1 84 ? 17.099 -8.162 -2.188 1.00 79.88 84 ARG A N 1
ATOM 703 C CA . ARG A 1 84 ? 17.591 -8.805 -3.422 1.00 79.88 84 ARG A CA 1
ATOM 704 C C . ARG A 1 84 ? 17.500 -7.891 -4.645 1.00 79.88 84 ARG A C 1
ATOM 706 O O . ARG A 1 84 ? 18.397 -7.901 -5.486 1.00 79.88 84 ARG A O 1
ATOM 713 N N . GLN A 1 85 ? 16.430 -7.108 -4.755 1.00 72.88 85 GLN A N 1
ATOM 714 C CA . GLN A 1 85 ? 16.246 -6.158 -5.852 1.00 72.88 85 GLN A CA 1
ATOM 715 C C . GLN A 1 85 ? 17.297 -5.040 -5.812 1.00 72.88 85 GLN A C 1
ATOM 717 O O . GLN A 1 85 ? 17.901 -4.735 -6.838 1.00 72.88 85 GLN A O 1
ATOM 722 N N . PHE A 1 86 ? 17.602 -4.504 -4.628 1.00 66.81 86 PHE A N 1
ATOM 723 C CA . PHE A 1 86 ? 18.674 -3.523 -4.453 1.00 66.81 86 PHE A CA 1
ATOM 724 C C . PHE A 1 86 ? 20.057 -4.084 -4.772 1.00 66.81 86 PHE A C 1
ATOM 726 O O . PHE A 1 86 ? 20.836 -3.415 -5.447 1.00 66.81 86 PHE A O 1
ATOM 733 N N . GLN A 1 87 ? 20.359 -5.311 -4.340 1.00 68.50 87 GLN A N 1
ATOM 734 C CA . GLN A 1 87 ? 21.617 -5.978 -4.691 1.00 68.50 87 GLN A CA 1
ATOM 735 C C . GLN A 1 87 ? 21.760 -6.128 -6.209 1.00 68.50 87 GLN A C 1
ATOM 737 O O . GLN A 1 87 ? 22.814 -5.827 -6.761 1.00 68.50 87 GLN A O 1
ATOM 742 N N . LYS A 1 88 ? 20.684 -6.508 -6.906 1.00 62.62 88 LYS A N 1
ATOM 743 C CA . LYS A 1 88 ? 20.678 -6.602 -8.370 1.00 62.62 88 LYS A CA 1
ATOM 744 C C . LYS A 1 88 ? 20.889 -5.239 -9.042 1.00 62.62 88 LYS A C 1
ATOM 746 O O . LYS A 1 88 ? 21.707 -5.125 -9.947 1.00 62.62 88 LYS A O 1
ATOM 751 N N . ASN A 1 89 ? 20.224 -4.192 -8.556 1.00 57.81 89 ASN A N 1
ATOM 752 C CA . ASN A 1 89 ? 20.357 -2.839 -9.104 1.00 57.81 89 ASN A CA 1
ATOM 753 C C . ASN A 1 89 ? 21.735 -2.201 -8.830 1.00 57.81 89 ASN A C 1
ATOM 755 O O . ASN A 1 89 ? 22.161 -1.332 -9.594 1.00 57.81 89 ASN A O 1
ATOM 759 N N . GLN A 1 90 ? 22.440 -2.625 -7.772 1.00 55.22 90 GLN A N 1
ATOM 760 C CA . GLN A 1 90 ? 23.844 -2.267 -7.529 1.00 55.22 90 GLN A CA 1
ATOM 761 C C . GLN A 1 90 ? 24.786 -2.943 -8.532 1.00 55.22 90 GLN A C 1
ATOM 763 O O . GLN A 1 90 ? 25.675 -2.278 -9.057 1.00 55.22 90 GLN A O 1
ATOM 768 N N . VAL A 1 91 ? 24.558 -4.224 -8.851 1.00 56.09 91 VAL A N 1
ATOM 769 C CA . VAL A 1 91 ? 25.312 -4.938 -9.901 1.00 56.09 91 VAL A CA 1
ATOM 770 C C . VAL A 1 91 ? 25.075 -4.303 -11.278 1.00 56.09 91 VAL A C 1
ATOM 772 O O . VAL A 1 91 ? 26.010 -4.175 -12.062 1.00 56.09 91 VAL A O 1
ATOM 775 N N . ASP A 1 92 ? 23.858 -3.815 -11.534 1.00 53.66 92 ASP A N 1
ATOM 776 C CA . ASP A 1 92 ? 23.488 -3.125 -12.778 1.00 53.66 92 ASP A CA 1
ATOM 777 C C . ASP A 1 92 ? 23.845 -1.615 -12.788 1.00 53.66 92 ASP A C 1
ATOM 779 O O . ASP A 1 92 ? 23.479 -0.899 -13.724 1.00 53.66 92 ASP A O 1
ATOM 783 N N . GLY A 1 93 ? 24.544 -1.103 -11.762 1.00 49.16 93 GLY A N 1
ATOM 784 C CA . GLY A 1 93 ? 25.078 0.267 -11.718 1.00 49.16 93 GLY A CA 1
ATOM 785 C C . GLY A 1 93 ? 24.044 1.396 -11.577 1.00 49.16 93 GLY A C 1
ATOM 786 O O . GLY A 1 93 ? 24.360 2.551 -11.856 1.00 49.16 93 GLY A O 1
ATOM 787 N N . ARG A 1 94 ? 22.805 1.106 -11.151 1.00 54.97 94 ARG A N 1
ATOM 788 C CA . ARG A 1 94 ? 21.696 2.090 -11.113 1.00 54.97 94 ARG A CA 1
ATOM 789 C C . ARG A 1 94 ? 21.492 2.784 -9.759 1.00 54.97 94 ARG A C 1
ATOM 791 O O . ARG A 1 94 ? 20.611 3.630 -9.641 1.00 54.97 94 ARG A O 1
ATOM 798 N N . CYS A 1 95 ? 22.282 2.450 -8.736 1.00 46.66 95 CYS A N 1
ATOM 799 C CA . CYS A 1 95 ? 21.974 2.776 -7.335 1.00 46.66 95 CYS A CA 1
ATOM 800 C C . CYS A 1 95 ? 22.943 3.748 -6.627 1.00 46.66 95 CYS A C 1
ATOM 802 O O . CYS A 1 95 ? 23.142 3.623 -5.425 1.00 46.66 95 CYS A O 1
ATOM 804 N N . CYS A 1 96 ? 23.488 4.765 -7.303 1.00 44.56 96 CYS A N 1
ATOM 805 C CA . CYS A 1 96 ? 24.224 5.845 -6.613 1.00 44.56 96 CYS A CA 1
ATOM 806 C C . CYS A 1 96 ? 23.354 7.040 -6.150 1.00 44.56 96 CYS A C 1
ATOM 808 O O . CYS A 1 96 ? 23.913 8.090 -5.862 1.00 44.56 96 CYS A O 1
ATOM 810 N N . GLN A 1 97 ? 22.014 6.955 -6.084 1.00 42.38 97 GLN A N 1
ATOM 811 C CA . GLN A 1 97 ? 21.179 8.139 -5.765 1.00 42.38 97 GLN A CA 1
ATOM 812 C C . GLN A 1 97 ? 19.989 7.923 -4.809 1.00 42.38 97 GLN A C 1
ATOM 814 O O . GLN A 1 97 ? 19.034 8.696 -4.851 1.00 42.38 97 GLN A O 1
ATOM 819 N N . ALA A 1 98 ? 19.991 6.907 -3.943 1.00 41.06 98 ALA A N 1
ATOM 820 C CA . ALA A 1 98 ? 18.870 6.728 -3.006 1.00 41.06 98 ALA A CA 1
ATOM 821 C C . ALA A 1 98 ? 19.271 6.249 -1.603 1.00 41.06 98 ALA A C 1
ATOM 823 O O . ALA A 1 98 ? 18.595 5.390 -1.038 1.00 41.06 98 ALA A O 1
ATOM 824 N N . LEU A 1 99 ? 20.348 6.818 -1.056 1.00 39.47 99 LEU A N 1
ATOM 825 C CA . LEU A 1 99 ? 20.568 6.946 0.387 1.00 39.47 99 LEU A CA 1
ATOM 826 C C . LEU A 1 99 ? 20.948 8.395 0.686 1.00 39.47 99 LEU A C 1
ATOM 828 O O . LEU A 1 99 ? 21.802 8.919 -0.065 1.00 39.47 99 LEU A O 1
#

pLDDT: mean 85.88, std 15.71, range [39.47, 98.38]